Protein AF-A0A3D5NYB7-F1 (afdb_monomer_lite)

Sequence (74 aa):
MSPIHFILYSPPMKLNERMAGPMKLTAVLFDLDGTLVDSSQDITNNLNRALEDLGFGSLSKETVLSHVGYGAPY

pLDDT: mean 77.52, std 20.31, range [38.66, 98.38]

Radius of gyration: 29.24 Å; chains: 1; bounding box: 89×33×44 Å

Foldseek 3Di:
DDDDDDPPPPDPDPPPPPPPDPPPCPDDDFDPDPTVDPCLVVQQVVVQVVCVVVVHHGDDSVVSVVPDDPPDDD

Secondary structure (DSSP, 8-state):
---------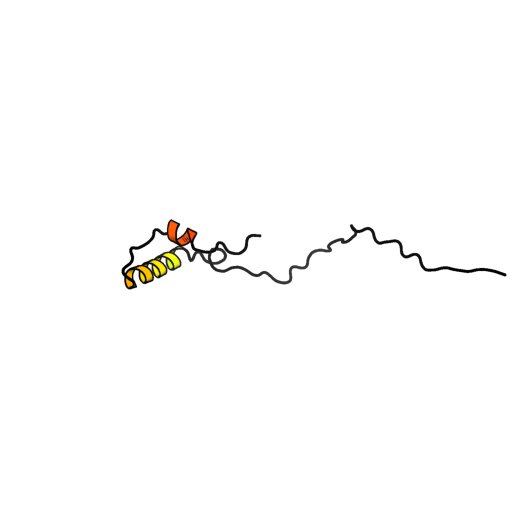-----TT---------------SBTTTB--HHHHHHHHHHHHHHTTPPPPPHHHHHHTS------

Structure (mmCIF, N/CA/C/O backbone):
data_AF-A0A3D5NYB7-F1
#
_entry.id   AF-A0A3D5NYB7-F1
#
loop_
_atom_site.group_PDB
_atom_site.id
_atom_site.type_symbol
_atom_site.label_atom_id
_atom_site.label_alt_id
_atom_site.label_comp_id
_atom_site.label_asym_id
_atom_site.label_entity_id
_atom_site.label_seq_id
_atom_si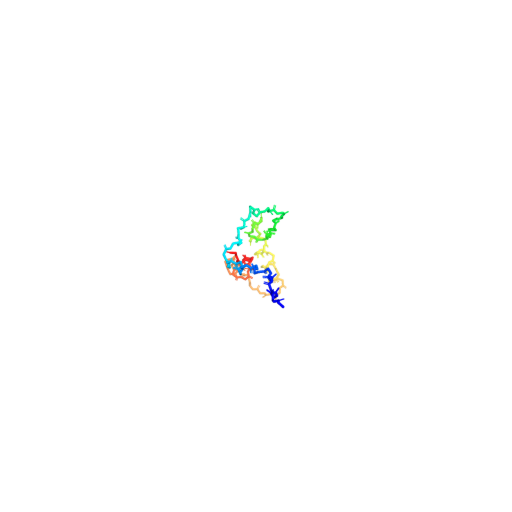te.pdbx_PDB_ins_code
_atom_site.Cartn_x
_atom_site.Cartn_y
_atom_site.Cartn_z
_atom_site.occupancy
_atom_site.B_iso_or_equiv
_atom_site.auth_seq_id
_atom_site.auth_comp_id
_atom_site.auth_asym_id
_atom_site.auth_atom_id
_atom_site.pdbx_PDB_model_num
ATOM 1 N N . MET A 1 1 ? 74.757 -25.303 -24.955 1.00 38.66 1 MET A N 1
ATOM 2 C CA . MET A 1 1 ? 74.472 -23.935 -25.439 1.00 38.66 1 MET A CA 1
ATOM 3 C C . MET A 1 1 ? 73.001 -23.644 -25.162 1.00 38.66 1 MET A C 1
ATOM 5 O O . MET A 1 1 ? 72.170 -24.461 -25.527 1.00 38.66 1 MET A O 1
ATOM 9 N N . SER A 1 2 ? 72.750 -22.574 -24.397 1.00 41.06 2 SER A N 1
ATOM 10 C CA . SER A 1 2 ? 71.449 -22.005 -23.956 1.00 41.06 2 SER A CA 1
ATOM 11 C C . SER A 1 2 ? 70.572 -21.527 -25.139 1.00 41.06 2 SER A C 1
ATOM 13 O O . SER A 1 2 ? 71.135 -21.483 -26.236 1.00 41.06 2 SER A O 1
ATOM 15 N N . PRO A 1 3 ? 69.309 -21.043 -24.975 1.00 46.69 3 PRO A N 1
ATOM 16 C CA . PRO A 1 3 ? 68.514 -20.792 -23.743 1.00 46.69 3 PRO A CA 1
ATOM 17 C C . PRO A 1 3 ? 67.051 -21.324 -23.807 1.00 46.69 3 PRO A C 1
ATOM 19 O O . PRO A 1 3 ? 66.544 -21.645 -24.873 1.00 46.69 3 PRO A O 1
ATOM 22 N N . ILE A 1 4 ? 66.349 -21.667 -22.717 1.00 46.09 4 ILE A N 1
ATOM 23 C CA . ILE A 1 4 ? 65.749 -20.872 -21.616 1.00 46.09 4 ILE A CA 1
ATOM 24 C C . ILE A 1 4 ? 64.729 -19.799 -22.073 1.00 46.09 4 ILE A C 1
ATOM 26 O O . ILE A 1 4 ? 65.102 -18.767 -22.609 1.00 46.09 4 ILE A O 1
ATOM 30 N N . HIS A 1 5 ? 63.461 -20.071 -21.718 1.00 45.69 5 HIS A N 1
ATOM 31 C CA . HIS A 1 5 ? 62.304 -19.187 -21.484 1.00 45.69 5 HIS A CA 1
ATOM 32 C C . HIS A 1 5 ? 61.823 -18.221 -22.582 1.00 45.69 5 HIS A C 1
ATOM 34 O O . HIS A 1 5 ? 62.380 -17.150 -22.789 1.00 45.69 5 HIS A O 1
ATOM 40 N N . PHE A 1 6 ? 60.609 -18.490 -23.073 1.00 43.12 6 PHE A N 1
ATOM 41 C CA . PHE A 1 6 ? 59.622 -17.434 -23.302 1.00 43.12 6 PHE A CA 1
ATOM 42 C C . PHE A 1 6 ? 58.279 -17.888 -22.715 1.00 43.12 6 PHE A C 1
ATOM 44 O O . PHE A 1 6 ? 57.402 -18.403 -23.403 1.00 43.12 6 PHE A O 1
ATOM 51 N N . ILE A 1 7 ? 58.151 -17.765 -21.390 1.00 44.09 7 ILE A N 1
ATOM 52 C CA . ILE A 1 7 ? 56.829 -17.698 -20.765 1.00 44.09 7 ILE A CA 1
ATOM 53 C C . ILE A 1 7 ? 56.173 -16.452 -21.356 1.00 44.09 7 ILE A C 1
ATOM 55 O O . ILE A 1 7 ? 56.723 -15.357 -21.244 1.00 44.09 7 ILE A O 1
ATOM 59 N N . LEU A 1 8 ? 55.031 -16.634 -22.017 1.00 42.78 8 LEU A N 1
ATOM 60 C CA . LEU A 1 8 ? 54.159 -15.553 -22.459 1.00 42.78 8 LEU A CA 1
ATOM 61 C C . LEU A 1 8 ? 53.801 -14.702 -21.236 1.00 42.78 8 LEU A C 1
ATOM 63 O O . LEU A 1 8 ? 52.906 -15.049 -20.465 1.00 42.78 8 LEU A O 1
ATOM 67 N N . TYR A 1 9 ? 54.518 -13.600 -21.033 1.00 47.12 9 TYR A N 1
ATOM 68 C CA . TYR A 1 9 ? 54.097 -12.568 -20.102 1.00 47.12 9 TYR A CA 1
ATOM 69 C C . TYR A 1 9 ? 52.812 -11.958 -20.665 1.00 47.12 9 TYR A C 1
ATOM 71 O O . TYR A 1 9 ? 52.846 -11.121 -21.564 1.00 47.12 9 TYR A O 1
ATOM 79 N N . SER A 1 10 ? 51.670 -12.431 -20.169 1.00 51.53 10 SER A N 1
ATOM 80 C CA . SER A 1 10 ? 50.406 -11.717 -20.309 1.00 51.53 10 SER A CA 1
ATOM 81 C C . SER A 1 10 ? 50.439 -10.611 -19.255 1.00 51.53 10 SER A C 1
ATOM 83 O O . SER A 1 10 ? 50.469 -10.938 -18.065 1.00 51.53 10 SER A O 1
ATOM 85 N N . PRO A 1 11 ? 50.525 -9.325 -19.636 1.00 62.12 11 PRO A N 1
ATOM 86 C CA . PRO A 1 11 ? 50.550 -8.248 -18.656 1.00 62.12 11 PRO A CA 1
ATOM 87 C C . PRO A 1 11 ? 49.298 -8.323 -17.768 1.00 62.12 11 PRO A C 1
ATOM 89 O O . PRO A 1 11 ? 48.231 -8.701 -18.264 1.00 62.12 11 PRO A O 1
ATOM 92 N N . PRO A 1 12 ? 49.385 -7.975 -16.470 1.00 57.72 12 PRO A N 1
ATOM 93 C CA . PRO A 1 12 ? 48.203 -7.891 -15.630 1.00 57.72 12 PRO A CA 1
ATOM 94 C C . PRO A 1 12 ? 47.266 -6.842 -16.231 1.00 57.72 12 PRO A C 1
ATOM 96 O O . PRO A 1 12 ? 47.600 -5.659 -16.314 1.00 57.72 12 PRO A O 1
ATOM 99 N N . MET A 1 13 ? 46.107 -7.311 -16.689 1.00 57.47 13 MET A N 1
ATOM 100 C CA . MET A 1 13 ? 45.009 -6.483 -17.166 1.00 57.47 13 MET A CA 1
ATOM 101 C C . MET A 1 13 ? 44.723 -5.418 -16.104 1.00 57.47 13 MET A C 1
ATOM 103 O O . MET A 1 13 ? 44.466 -5.747 -14.941 1.00 57.47 13 MET A O 1
ATOM 107 N N . LYS A 1 14 ? 44.838 -4.138 -16.476 1.00 56.78 14 LYS A N 1
ATOM 108 C CA . LYS A 1 14 ? 44.561 -3.042 -15.548 1.00 56.78 14 LYS A CA 1
ATOM 109 C C . LYS A 1 14 ? 43.117 -3.180 -15.064 1.00 56.78 14 LYS A C 1
ATOM 111 O O . LYS A 1 14 ? 42.202 -3.393 -15.856 1.00 56.78 14 LYS A O 1
ATOM 116 N N . LEU A 1 15 ? 42.925 -3.059 -13.751 1.00 52.31 15 LEU A N 1
ATOM 117 C CA . LEU A 1 15 ? 41.664 -3.294 -13.030 1.00 52.31 15 LEU A CA 1
ATOM 118 C C . LEU A 1 15 ? 40.487 -2.398 -13.496 1.00 52.31 15 LEU A C 1
ATOM 120 O O . LEU A 1 15 ? 39.374 -2.537 -13.003 1.00 52.31 15 LEU A O 1
ATOM 124 N N . ASN A 1 16 ? 40.703 -1.496 -14.455 1.00 52.66 16 ASN A N 1
ATOM 125 C CA . ASN A 1 16 ? 39.738 -0.517 -14.942 1.00 52.66 16 ASN A CA 1
ATOM 126 C C . ASN A 1 16 ? 39.250 -0.731 -16.392 1.00 52.66 16 ASN A C 1
ATOM 128 O O . ASN A 1 16 ? 38.484 0.093 -16.878 1.00 52.66 16 ASN A O 1
ATOM 132 N N . GLU A 1 17 ? 39.596 -1.831 -17.069 1.00 53.62 17 GLU A N 1
ATOM 133 C CA . GLU A 1 17 ? 39.103 -2.130 -18.433 1.00 53.62 17 GLU A CA 1
ATOM 134 C C . GLU A 1 17 ? 37.844 -3.012 -18.472 1.00 53.62 17 GLU A C 1
ATOM 136 O O . GLU A 1 17 ? 37.563 -3.697 -19.455 1.00 53.62 17 GLU A O 1
ATOM 141 N N . ARG A 1 18 ? 36.994 -2.946 -17.442 1.00 57.75 18 ARG A N 1
ATOM 142 C CA . ARG A 1 18 ? 35.575 -3.262 -17.652 1.00 57.75 18 ARG A CA 1
ATOM 143 C C . ARG A 1 18 ? 34.931 -2.080 -18.366 1.00 57.75 18 ARG A C 1
ATOM 145 O O . ARG A 1 18 ? 34.210 -1.290 -17.765 1.00 57.75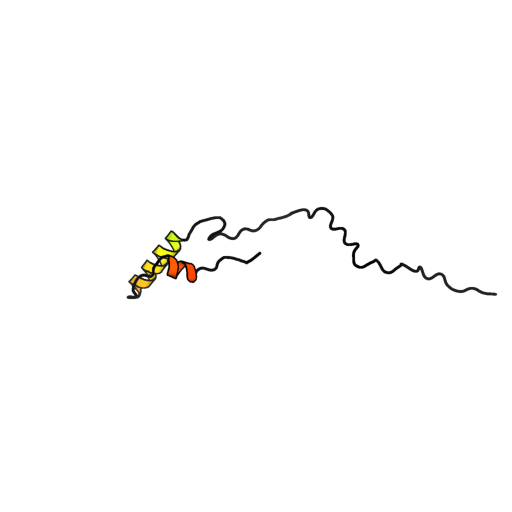 18 ARG A O 1
ATOM 152 N N . MET A 1 19 ? 35.199 -1.972 -19.665 1.00 51.31 19 MET A N 1
ATOM 153 C CA . MET A 1 19 ? 34.311 -1.275 -20.585 1.00 51.31 19 MET A CA 1
ATOM 154 C C . MET A 1 19 ? 32.966 -1.9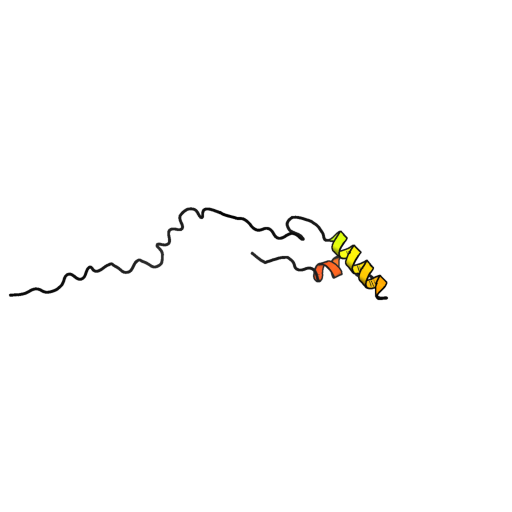95 -20.510 1.00 51.31 19 MET A C 1
ATOM 156 O O . MET A 1 19 ? 32.766 -3.034 -21.139 1.00 51.31 19 MET A O 1
ATOM 160 N N . ALA A 1 20 ? 32.059 -1.489 -19.679 1.00 59.38 20 ALA A N 1
ATOM 161 C CA . ALA A 1 20 ? 30.667 -1.885 -19.739 1.00 59.38 20 ALA A CA 1
ATOM 162 C C . ALA A 1 20 ? 30.157 -1.469 -21.126 1.00 59.38 20 ALA A C 1
ATOM 164 O O . ALA A 1 20 ? 29.827 -0.307 -21.358 1.00 59.38 20 ALA A O 1
ATOM 165 N N . GLY A 1 21 ? 30.147 -2.410 -22.077 1.00 62.91 21 GLY A N 1
ATOM 166 C CA . GLY A 1 21 ? 29.327 -2.282 -23.279 1.00 62.91 21 GLY A CA 1
ATOM 167 C C . GLY A 1 21 ? 27.879 -1.975 -22.873 1.00 62.91 21 GLY A C 1
ATOM 168 O O . GLY A 1 21 ? 27.519 -2.219 -21.717 1.00 62.91 21 GLY A O 1
ATOM 169 N N . PRO A 1 22 ? 27.045 -1.422 -23.774 1.00 67.62 22 PRO A N 1
ATOM 170 C CA . PRO A 1 22 ? 25.691 -1.005 -23.423 1.00 67.62 22 PRO A CA 1
ATOM 171 C C . PRO A 1 22 ? 24.987 -2.143 -22.684 1.00 67.62 22 PRO A C 1
ATOM 173 O O . PRO A 1 22 ? 24.842 -3.238 -23.233 1.00 67.62 22 PRO A O 1
ATOM 176 N N . MET A 1 23 ? 24.615 -1.911 -21.418 1.00 68.81 23 MET A N 1
ATOM 177 C CA . MET A 1 23 ? 23.869 -2.899 -20.648 1.00 68.81 23 MET A CA 1
ATOM 178 C C . MET A 1 23 ? 22.575 -3.165 -21.404 1.00 68.81 23 MET A C 1
ATOM 180 O O . MET A 1 23 ? 21.694 -2.309 -21.477 1.00 68.81 23 MET A O 1
ATOM 184 N N . LYS A 1 24 ? 22.479 -4.344 -22.018 1.00 81.19 24 LYS A N 1
ATOM 185 C CA . LYS A 1 24 ? 21.256 -4.768 -22.682 1.00 81.19 24 LYS A CA 1
ATOM 186 C C . LYS A 1 24 ? 20.251 -5.065 -21.579 1.00 81.19 24 LYS A C 1
ATOM 188 O O . LYS A 1 24 ? 20.332 -6.111 -20.944 1.00 81.19 24 LYS A O 1
ATOM 193 N N . LEU A 1 25 ? 19.349 -4.123 -21.321 1.00 84.81 25 LEU A N 1
ATOM 194 C CA . LEU A 1 25 ? 18.236 -4.327 -20.405 1.00 84.81 25 LEU A CA 1
ATOM 195 C C . LEU A 1 25 ? 17.378 -5.474 -20.952 1.00 84.81 25 LEU A C 1
ATOM 197 O O . LEU A 1 25 ? 16.800 -5.361 -22.032 1.00 84.81 25 LEU A O 1
ATOM 201 N N . THR A 1 26 ? 17.359 -6.602 -20.250 1.00 91.69 26 THR A N 1
ATOM 202 C CA . THR A 1 26 ? 16.637 -7.810 -20.678 1.00 91.69 26 THR A CA 1
ATOM 203 C C . THR A 1 26 ? 15.311 -7.993 -19.956 1.00 91.69 26 THR A C 1
ATOM 205 O O . THR A 1 26 ? 14.444 -8.693 -20.473 1.00 91.69 26 THR A O 1
ATOM 208 N N . ALA A 1 27 ? 15.140 -7.367 -18.792 1.00 89.19 27 ALA A N 1
ATOM 209 C CA . ALA A 1 27 ? 13.911 -7.398 -18.013 1.00 89.19 27 ALA A CA 1
ATOM 210 C C . ALA A 1 27 ? 13.828 -6.189 -17.072 1.00 89.19 27 ALA A C 1
ATOM 212 O O . ALA A 1 27 ? 14.851 -5.620 -16.689 1.00 89.19 27 ALA A O 1
ATOM 213 N N . VAL A 1 28 ? 12.600 -5.844 -16.684 1.00 89.19 28 VAL A N 1
ATOM 214 C CA . VAL A 1 28 ? 12.291 -4.872 -15.629 1.00 89.19 28 VAL A CA 1
ATOM 215 C C . VAL A 1 28 ? 11.253 -5.504 -14.714 1.00 89.19 28 VAL A C 1
ATOM 217 O O . VAL A 1 28 ? 10.283 -6.087 -15.198 1.00 89.19 28 VAL A O 1
ATOM 220 N N . LEU A 1 29 ? 11.478 -5.414 -13.406 1.00 90.56 29 LEU A N 1
ATOM 221 C CA . LEU A 1 29 ? 10.518 -5.821 -12.388 1.00 90.56 29 LEU A CA 1
ATOM 222 C C . LEU A 1 29 ? 10.001 -4.556 -11.715 1.00 90.56 29 LEU A C 1
ATOM 224 O O . LEU A 1 29 ? 10.789 -3.680 -11.365 1.00 90.56 29 LEU A O 1
ATOM 228 N N . PHE A 1 30 ? 8.688 -4.486 -11.545 1.00 87.88 30 PHE A N 1
ATOM 229 C CA . PHE A 1 30 ? 8.028 -3.396 -10.847 1.00 87.88 30 PHE A CA 1
ATOM 230 C C . PHE A 1 30 ? 7.412 -3.941 -9.570 1.00 87.88 30 PHE A C 1
ATOM 232 O O . PHE A 1 30 ? 6.811 -5.018 -9.580 1.00 87.88 30 PHE A O 1
ATOM 239 N N . ASP A 1 31 ? 7.558 -3.178 -8.496 1.00 87.69 31 ASP A N 1
ATOM 240 C CA . ASP A 1 31 ? 6.690 -3.329 -7.339 1.00 87.69 31 ASP A CA 1
ATOM 241 C C . ASP A 1 31 ? 5.247 -2.936 -7.718 1.00 87.69 31 ASP A C 1
ATOM 243 O O . ASP A 1 31 ? 5.022 -2.272 -8.735 1.00 87.69 31 ASP A O 1
ATOM 247 N N . LEU A 1 32 ? 4.258 -3.366 -6.940 1.00 90.06 32 LEU A N 1
ATOM 248 C CA . LEU A 1 32 ? 2.847 -3.100 -7.215 1.00 90.06 32 LEU A CA 1
ATOM 249 C C . LEU A 1 32 ? 2.365 -1.870 -6.447 1.00 90.06 32 LEU A C 1
ATOM 251 O O . LEU A 1 32 ? 2.044 -0.843 -7.053 1.00 90.06 32 LEU A O 1
ATOM 255 N N . ASP A 1 33 ? 2.322 -1.990 -5.124 1.00 87.81 33 ASP A N 1
ATOM 256 C CA . ASP A 1 33 ? 1.730 -1.005 -4.228 1.00 87.81 33 ASP A CA 1
ATOM 257 C C . ASP A 1 33 ? 2.617 0.236 -4.136 1.00 87.81 33 ASP A C 1
ATOM 259 O O . ASP A 1 33 ? 3.806 0.164 -3.837 1.00 87.81 33 ASP A O 1
ATOM 263 N N . GLY A 1 34 ? 2.055 1.397 -4.456 1.00 85.19 34 GLY A N 1
ATOM 264 C CA . GLY A 1 34 ? 2.800 2.656 -4.488 1.00 85.19 34 GLY A CA 1
ATOM 265 C C . GLY A 1 34 ? 3.748 2.816 -5.684 1.00 85.19 34 GLY A C 1
ATOM 266 O O . GLY A 1 34 ? 4.321 3.892 -5.836 1.00 85.19 34 GLY A O 1
ATOM 267 N N . THR A 1 35 ? 3.881 1.806 -6.556 1.00 89.12 35 THR A N 1
ATOM 268 C CA . THR A 1 35 ? 4.640 1.899 -7.819 1.00 89.12 35 THR A CA 1
ATOM 269 C C . THR A 1 35 ? 3.718 1.878 -9.035 1.00 89.12 35 THR A C 1
ATOM 271 O O . THR A 1 35 ? 3.662 2.856 -9.779 1.00 89.12 35 THR A O 1
ATOM 274 N N . LEU A 1 36 ? 2.983 0.784 -9.254 1.00 92.44 36 LEU A N 1
ATOM 275 C CA . LEU A 1 36 ? 2.041 0.670 -10.374 1.00 92.44 36 LEU A CA 1
ATOM 276 C C . LEU A 1 36 ? 0.621 1.090 -9.988 1.00 92.44 36 LEU A C 1
ATOM 278 O O . LEU A 1 36 ? -0.133 1.545 -10.848 1.00 92.44 36 LEU A O 1
ATOM 282 N N . VAL A 1 37 ? 0.248 0.926 -8.718 1.00 91.31 37 VAL A N 1
ATOM 283 C CA . VAL A 1 37 ? -1.101 1.201 -8.215 1.00 91.31 37 VAL A CA 1
ATOM 284 C C . VAL A 1 37 ? -1.022 2.031 -6.937 1.00 91.31 37 VAL A C 1
ATOM 286 O O . VAL A 1 37 ? -0.318 1.667 -5.998 1.00 91.31 37 VAL A O 1
ATOM 289 N N . ASP A 1 38 ? -1.793 3.121 -6.870 1.00 91.56 38 ASP A N 1
ATOM 290 C CA . ASP A 1 38 ? -2.065 3.805 -5.602 1.00 91.56 38 ASP A CA 1
ATOM 291 C C . ASP A 1 38 ? -3.149 3.040 -4.827 1.00 91.56 38 ASP A C 1
ATOM 293 O O . ASP A 1 38 ? -4.342 3.327 -4.923 1.00 91.56 38 ASP A O 1
ATOM 297 N N . SER A 1 39 ? -2.721 2.037 -4.065 1.00 93.06 39 SER A N 1
ATOM 298 C CA . SER A 1 39 ? -3.576 1.213 -3.202 1.00 93.06 39 SER A CA 1
ATOM 299 C C . SER A 1 39 ? -3.758 1.801 -1.797 1.00 93.06 39 SER A C 1
ATOM 301 O O . SER A 1 39 ? -4.371 1.176 -0.927 1.00 93.06 39 SER A O 1
ATOM 303 N N . SER A 1 40 ? -3.272 3.026 -1.549 1.00 92.31 40 SER A N 1
ATOM 304 C CA . SER A 1 40 ? -3.208 3.626 -0.210 1.00 92.31 40 SER A CA 1
ATOM 305 C C . SER A 1 40 ? -4.567 3.702 0.489 1.00 92.31 40 SER A C 1
ATOM 307 O O . SER A 1 40 ? -4.672 3.487 1.701 1.00 92.31 40 SER A O 1
ATOM 309 N N . GLN A 1 41 ? -5.622 4.017 -0.265 1.00 94.94 41 GLN A N 1
ATOM 310 C CA . GLN A 1 41 ? -6.967 4.152 0.282 1.00 94.94 41 GLN A CA 1
ATOM 311 C C . GLN A 1 41 ? -7.586 2.796 0.619 1.00 94.94 41 GLN A C 1
ATOM 313 O O . GLN A 1 41 ? -8.172 2.647 1.690 1.00 94.94 41 GLN A O 1
ATOM 318 N N . ASP A 1 42 ? -7.425 1.810 -0.259 1.00 96.00 42 ASP A N 1
ATOM 319 C CA . ASP A 1 42 ? -7.998 0.480 -0.064 1.00 96.00 42 ASP A CA 1
ATOM 320 C C . ASP A 1 42 ? -7.317 -0.253 1.091 1.00 96.00 42 ASP A C 1
ATOM 322 O O . ASP A 1 42 ? -7.996 -0.854 1.925 1.00 96.00 42 ASP A O 1
ATOM 326 N N . ILE A 1 43 ? -5.992 -0.124 1.210 1.00 94.94 43 ILE A N 1
ATOM 327 C CA . ILE A 1 43 ? -5.236 -0.628 2.364 1.00 94.94 43 ILE A CA 1
ATOM 328 C C . ILE A 1 43 ? -5.770 -0.003 3.659 1.00 94.94 43 ILE A C 1
ATOM 330 O O . ILE A 1 43 ? -6.051 -0.719 4.620 1.00 94.94 43 ILE A O 1
ATOM 334 N N . THR A 1 44 ? -5.977 1.317 3.674 1.00 96.62 44 THR A N 1
ATOM 335 C CA . THR A 1 44 ? -6.510 2.030 4.847 1.00 96.62 44 THR A CA 1
ATOM 336 C C . THR A 1 44 ? -7.910 1.552 5.219 1.00 96.62 44 THR A C 1
ATOM 338 O O . THR A 1 44 ? -8.180 1.277 6.388 1.00 96.62 44 THR A O 1
ATOM 341 N N . ASN A 1 45 ? -8.801 1.427 4.237 1.00 97.94 45 ASN A N 1
ATOM 342 C CA . ASN A 1 45 ? -10.186 1.022 4.462 1.00 97.94 45 ASN A CA 1
ATOM 343 C C . ASN A 1 45 ? -10.271 -0.406 5.011 1.00 97.94 45 ASN A C 1
ATOM 345 O O . ASN A 1 45 ? -10.953 -0.644 6.007 1.00 97.94 45 ASN A O 1
ATOM 349 N N . ASN A 1 46 ? -9.556 -1.345 4.391 1.00 97.88 46 ASN A N 1
ATOM 350 C CA . ASN A 1 46 ? -9.586 -2.749 4.791 1.00 97.88 46 ASN A CA 1
ATOM 351 C C . ASN A 1 46 ? -8.940 -2.969 6.162 1.00 97.88 46 ASN A C 1
ATOM 353 O O . ASN A 1 46 ? -9.476 -3.726 6.971 1.00 97.88 46 ASN A O 1
ATOM 357 N N . LEU A 1 47 ? -7.838 -2.273 6.463 1.00 97.12 47 LEU A N 1
ATOM 358 C CA . LEU A 1 47 ? -7.225 -2.333 7.788 1.00 97.12 47 LEU A CA 1
ATOM 359 C C . LEU A 1 47 ? -8.169 -1.793 8.865 1.00 97.12 47 LEU A C 1
ATOM 361 O O . LEU A 1 47 ? -8.366 -2.447 9.885 1.00 97.12 47 LEU A O 1
ATOM 365 N N . ASN A 1 48 ? -8.784 -0.631 8.635 1.00 98.12 48 ASN A N 1
ATOM 366 C CA . ASN A 1 48 ? -9.720 -0.052 9.597 1.00 98.12 48 ASN A CA 1
ATOM 367 C C . ASN A 1 48 ? -10.953 -0.929 9.804 1.00 98.12 48 ASN A C 1
ATOM 369 O O . ASN A 1 48 ? -11.418 -1.048 10.934 1.00 98.12 48 ASN A O 1
ATOM 373 N N . ARG A 1 49 ? -11.431 -1.603 8.753 1.00 98.38 49 ARG A N 1
ATOM 374 C CA . ARG A 1 49 ? -12.505 -2.583 8.893 1.00 98.38 49 ARG A CA 1
ATOM 375 C C . ARG A 1 49 ? -12.094 -3.756 9.787 1.00 98.38 49 ARG A C 1
ATOM 377 O O . ARG A 1 49 ? -12.838 -4.120 10.688 1.00 98.38 49 ARG A O 1
ATOM 384 N N . ALA A 1 50 ? -10.900 -4.307 9.586 1.00 98.06 50 ALA A N 1
ATOM 385 C CA . ALA A 1 50 ? -10.396 -5.390 10.428 1.00 98.06 50 ALA A CA 1
ATOM 386 C C . ALA A 1 50 ? -10.196 -4.956 11.893 1.00 98.06 50 ALA A C 1
ATOM 388 O O . ALA A 1 50 ? -10.470 -5.729 12.808 1.00 98.06 50 ALA A O 1
ATOM 389 N N . LEU A 1 51 ? -9.735 -3.723 12.129 1.00 97.88 51 LEU A N 1
ATOM 390 C CA . LEU A 1 51 ? -9.601 -3.159 13.477 1.00 97.88 51 LEU A CA 1
ATOM 391 C C . LEU A 1 51 ? -10.958 -3.025 14.173 1.00 97.88 51 LEU A C 1
ATOM 393 O O . LEU A 1 51 ? -11.081 -3.414 15.334 1.00 97.88 51 LEU A O 1
ATOM 397 N N . GLU A 1 52 ? -11.966 -2.523 13.462 1.00 97.94 52 GLU A N 1
ATOM 398 C CA . GLU A 1 52 ? -13.334 -2.398 13.969 1.00 97.94 52 GLU A CA 1
ATOM 399 C C . GLU A 1 52 ? -13.929 -3.766 14.329 1.00 97.94 52 GLU A C 1
ATOM 401 O O . GLU A 1 52 ? -14.456 -3.932 15.430 1.00 97.94 52 GLU A O 1
ATOM 406 N N . ASP A 1 53 ? -13.764 -4.769 13.460 1.00 98.19 53 ASP A N 1
ATOM 407 C CA . ASP A 1 53 ? -14.236 -6.140 13.704 1.00 98.19 53 ASP A CA 1
ATOM 408 C C . ASP A 1 53 ? -13.589 -6.765 14.966 1.00 98.19 53 ASP A C 1
ATOM 410 O O . ASP A 1 53 ? -14.172 -7.644 15.605 1.00 98.19 53 ASP A O 1
ATOM 414 N N . LEU A 1 54 ? -12.401 -6.292 15.361 1.00 98.00 54 LEU A N 1
ATOM 415 C CA . LEU A 1 54 ? -11.674 -6.707 16.567 1.00 98.00 54 LEU A CA 1
ATOM 416 C C . LEU A 1 54 ? -11.949 -5.818 17.798 1.00 98.00 54 LEU A C 1
ATOM 418 O O . LEU A 1 54 ? -11.396 -6.071 18.870 1.00 98.00 54 LEU A O 1
ATOM 422 N N . GLY A 1 55 ? -12.795 -4.793 17.671 1.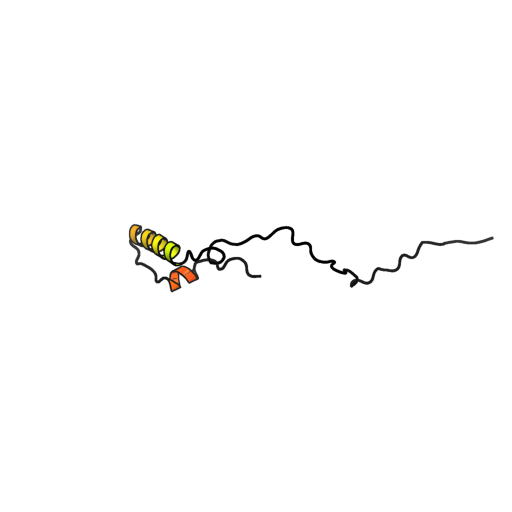00 97.94 55 GLY A N 1
ATOM 423 C CA . GLY A 1 55 ? -13.145 -3.867 18.753 1.00 97.94 55 GLY A CA 1
ATOM 424 C C . GLY A 1 55 ? -12.118 -2.759 19.008 1.00 97.94 55 GLY A C 1
ATOM 425 O O . GLY A 1 55 ? -12.162 -2.116 20.059 1.00 97.94 55 GLY A O 1
ATOM 426 N N . PHE A 1 56 ? -11.193 -2.523 18.076 1.00 97.50 56 PHE A N 1
ATOM 427 C CA . PHE A 1 56 ? -10.257 -1.400 18.123 1.00 97.50 56 PHE A CA 1
ATOM 428 C C . PHE A 1 56 ? -10.818 -0.165 17.404 1.00 97.50 56 PHE A C 1
ATOM 430 O O . PHE A 1 56 ? -11.741 -0.243 16.597 1.00 97.50 56 PHE A O 1
ATOM 437 N N . GLY A 1 57 ? -10.236 1.002 17.695 1.00 95.94 57 GLY A N 1
ATOM 438 C CA . GLY A 1 57 ? -10.528 2.233 16.960 1.00 95.94 57 GLY 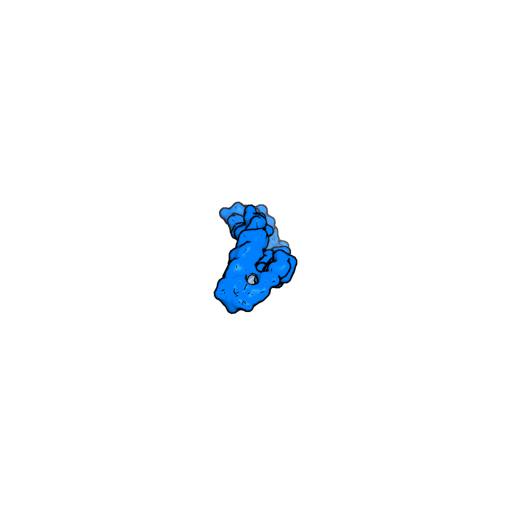A CA 1
ATOM 439 C C . GLY A 1 57 ? -9.835 2.275 15.595 1.00 95.94 57 GLY A C 1
ATOM 440 O O . GLY A 1 57 ? -8.787 1.659 15.399 1.00 95.94 57 GLY A O 1
ATOM 441 N N . SER A 1 58 ? -10.395 3.051 14.665 1.00 96.94 58 SER A N 1
ATOM 442 C CA . SER A 1 58 ? -9.781 3.309 13.361 1.00 96.94 58 SER A CA 1
ATOM 443 C C . SER A 1 58 ? -8.515 4.161 13.478 1.00 96.94 58 SER A C 1
ATOM 445 O O . SER A 1 58 ? -8.452 5.089 14.289 1.00 96.94 58 SER A O 1
ATOM 447 N N . LEU A 1 59 ? -7.556 3.923 12.591 1.00 97.12 59 LEU A N 1
ATOM 448 C CA . LEU A 1 59 ? -6.355 4.730 12.416 1.00 97.12 59 LEU A CA 1
ATOM 449 C C . LEU A 1 59 ? -6.516 5.724 11.260 1.00 97.12 59 LEU A C 1
ATOM 451 O O . LEU A 1 59 ? -7.268 5.498 10.306 1.00 97.12 59 LEU A O 1
ATOM 455 N N . SER A 1 60 ? -5.772 6.830 11.334 1.00 96.56 60 SER A N 1
ATOM 456 C CA . SER A 1 60 ? -5.672 7.776 10.221 1.00 96.56 60 SER A CA 1
ATOM 457 C C . SER A 1 60 ? -4.928 7.135 9.046 1.00 96.56 60 SER A C 1
ATOM 459 O O . SER A 1 60 ? -4.042 6.302 9.249 1.00 96.56 60 SER A O 1
ATOM 461 N N . LYS A 1 61 ? -5.236 7.564 7.816 1.00 94.00 61 LYS A N 1
ATOM 462 C CA . LYS A 1 61 ? -4.523 7.115 6.607 1.00 94.00 61 LYS A CA 1
ATOM 463 C C . LYS A 1 61 ? -3.009 7.281 6.746 1.00 94.00 61 LYS A C 1
ATOM 465 O O . LYS A 1 61 ? -2.254 6.396 6.377 1.00 94.00 61 LYS A O 1
ATOM 470 N N . GLU A 1 62 ? -2.570 8.393 7.319 1.00 93.38 62 GLU A N 1
ATOM 471 C CA . GLU A 1 62 ? -1.153 8.708 7.492 1.00 93.38 62 GLU A CA 1
ATOM 472 C C . GLU A 1 62 ? -0.461 7.745 8.466 1.00 93.38 62 GLU A C 1
ATOM 474 O O . GLU A 1 62 ? 0.619 7.232 8.176 1.00 93.38 62 GLU A O 1
ATOM 479 N N . THR A 1 63 ? -1.129 7.398 9.571 1.00 94.38 63 THR A N 1
ATOM 480 C CA . THR A 1 63 ? -0.651 6.352 10.481 1.00 94.38 63 THR A CA 1
ATOM 481 C C . THR A 1 63 ? -0.614 4.992 9.789 1.00 94.38 63 THR A C 1
ATOM 483 O O . THR A 1 63 ? 0.393 4.297 9.893 1.00 94.38 63 THR A O 1
ATOM 486 N N . VAL A 1 64 ? -1.656 4.620 9.038 1.00 93.94 64 VAL A N 1
ATOM 487 C CA . VAL A 1 64 ? -1.670 3.355 8.285 1.00 93.94 64 VAL A CA 1
ATOM 488 C C . VAL A 1 64 ? -0.504 3.282 7.302 1.00 93.94 64 VAL A C 1
ATOM 490 O O . VAL A 1 64 ? 0.227 2.296 7.302 1.00 93.94 64 VAL A O 1
ATOM 493 N N . LEU A 1 65 ? -0.281 4.331 6.510 1.00 90.06 65 LEU A N 1
ATOM 494 C CA . LEU A 1 65 ? 0.786 4.359 5.509 1.00 90.06 65 LEU A CA 1
ATOM 495 C C . LEU A 1 65 ? 2.185 4.325 6.122 1.00 90.06 65 LEU A C 1
ATOM 497 O O . LEU A 1 65 ? 3.088 3.779 5.502 1.00 90.06 65 LEU A O 1
ATOM 501 N N . SER A 1 66 ? 2.364 4.798 7.359 1.00 88.75 66 SER A N 1
ATOM 502 C CA . SER A 1 66 ? 3.640 4.635 8.071 1.00 88.75 66 SER A CA 1
ATOM 503 C C . SER A 1 66 ? 4.001 3.168 8.362 1.00 88.75 66 SER A C 1
ATOM 505 O O . SER A 1 66 ? 5.168 2.859 8.599 1.00 88.75 66 SER A O 1
ATOM 507 N N . HIS A 1 67 ? 3.014 2.264 8.323 1.00 86.50 67 HIS A N 1
ATOM 508 C CA . HIS A 1 67 ? 3.194 0.821 8.486 1.00 86.50 67 HIS A CA 1
ATOM 509 C C . HIS A 1 67 ? 3.276 0.058 7.157 1.00 86.50 67 HIS A C 1
ATOM 511 O O . HIS A 1 67 ? 3.617 -1.126 7.162 1.00 86.50 67 HIS A O 1
ATOM 517 N N . VAL A 1 68 ? 2.968 0.704 6.029 1.00 83.31 68 VAL A N 1
ATOM 518 C CA . VAL A 1 68 ? 3.088 0.099 4.698 1.00 83.31 68 VAL A CA 1
ATOM 519 C C . VAL A 1 68 ? 4.544 0.216 4.245 1.00 83.31 68 VAL A C 1
ATOM 521 O O . VAL A 1 68 ? 5.150 1.282 4.334 1.00 83.31 68 VAL A O 1
ATOM 524 N N . GLY A 1 69 ? 5.136 -0.891 3.789 1.00 70.56 69 GLY A N 1
ATOM 525 C CA . GLY A 1 69 ? 6.495 -0.875 3.246 1.00 70.56 69 GLY A CA 1
ATOM 526 C C . GLY A 1 69 ? 6.573 -0.028 1.973 1.00 70.56 69 GLY A C 1
ATOM 527 O O . GLY A 1 69 ? 5.718 -0.150 1.105 1.00 70.56 69 GLY A O 1
ATOM 528 N N . TYR A 1 70 ? 7.611 0.801 1.842 1.00 65.12 70 TYR A N 1
ATOM 529 C CA . TYR A 1 70 ? 7.817 1.704 0.696 1.00 65.12 70 TYR A CA 1
ATOM 530 C C . TYR A 1 70 ? 8.427 1.022 -0.547 1.00 65.12 70 TYR A C 1
ATOM 532 O O . TYR A 1 70 ? 9.039 1.690 -1.379 1.00 65.12 70 TYR A O 1
ATOM 540 N N . GLY A 1 71 ? 8.334 -0.305 -0.655 1.00 62.81 71 GLY A N 1
ATOM 541 C CA . GLY A 1 71 ? 9.106 -1.067 -1.639 1.00 62.81 71 GLY A CA 1
ATOM 542 C C . GLY A 1 71 ? 10.620 -1.039 -1.368 1.00 62.81 71 GLY A C 1
ATOM 543 O O . GLY A 1 71 ? 11.087 -0.598 -0.313 1.00 62.81 71 GLY A O 1
ATOM 544 N N . ALA A 1 72 ? 11.413 -1.572 -2.303 1.00 52.28 72 ALA A N 1
ATOM 545 C CA . ALA A 1 72 ? 12.872 -1.609 -2.182 1.00 52.28 72 ALA A CA 1
ATOM 546 C C . ALA A 1 72 ? 13.501 -0.235 -2.510 1.00 52.28 72 ALA A C 1
ATOM 548 O O . ALA A 1 72 ? 13.202 0.315 -3.571 1.00 52.28 72 ALA A O 1
ATOM 549 N N . PRO A 1 73 ? 14.406 0.306 -1.666 1.00 49.91 73 PRO A N 1
ATOM 550 C CA . PRO A 1 73 ? 15.158 1.512 -2.002 1.00 49.91 73 PRO A CA 1
ATOM 551 C C . PRO A 1 73 ? 16.173 1.195 -3.111 1.00 49.91 73 PRO A C 1
ATOM 553 O O . PRO A 1 73 ? 16.948 0.244 -2.982 1.00 49.91 73 PRO A O 1
ATOM 556 N N . TYR A 1 74 ? 16.164 1.981 -4.187 1.00 45.12 74 TYR A N 1
ATOM 557 C CA . TYR A 1 74 ? 17.152 1.936 -5.271 1.00 45.12 74 TYR A CA 1
ATOM 558 C C . TYR A 1 74 ? 18.069 3.158 -5.249 1.00 45.12 74 TYR A C 1
ATOM 560 O O . TYR A 1 74 ? 17.584 4.267 -4.926 1.00 45.12 74 TYR A O 1
#